Protein AF-A0A8J6DVD2-F1 (afdb_monomer_lite)

Organism: Galemys pyrenaicus (NCBI:txid202257)

Foldseek 3Di:
DVVVVVVVLLQPDDDLQFWHFPDWDADPVVRDIDTDTDDFPDDPVCVVVVCVVCVVVVNNPDDDVVNVVVLVVSLVVSCVSCVVSVHDPVDSRPGRRHD

Sequence (99 aa):
CLLSSCFQLLRELKHPNVIALQKVFLSHSDRKVWLLFDYAEHDLWHIIKFHRASKANKKPMQLPRSMVKSLLYQILDGIHYLHANWVLHRDLVSLFLLN

Secondary structure (DSSP, 8-state):
-HHHHHHHHHHH--BTTB--EEEEEEETTTTEEEEEE---S-BHHHHHHHHHHHHHTT---PPPHHHHHHHHHHHHHHHHHHHHTT---S-TTSS-B--

pLDDT: mean 73.17, std 14.58, range [33.53, 90.62]

Structure (mmCIF, N/CA/C/O backbone):
data_AF-A0A8J6DVD2-F1
#
_entry.id   AF-A0A8J6DVD2-F1
#
loop_
_atom_site.group_PDB
_atom_site.id
_atom_site.type_symbol
_atom_site.label_atom_id
_atom_site.label_alt_id
_atom_site.label_comp_id
_atom_site.label_asym_id
_atom_site.label_entity_id
_atom_site.label_seq_id
_atom_site.pdbx_PDB_ins_code
_atom_site.Cartn_x
_atom_site.Cartn_y
_atom_site.Cartn_z
_atom_site.occupancy
_atom_site.B_iso_or_equiv
_atom_site.auth_seq_id
_atom_site.auth_comp_id
_atom_site.auth_asym_id
_atom_site.auth_atom_id
_atom_site.pdbx_PDB_model_num
ATOM 1 N N . CYS A 1 1 ? 20.808 2.134 -11.425 1.00 33.53 1 CYS A N 1
ATOM 2 C CA . CY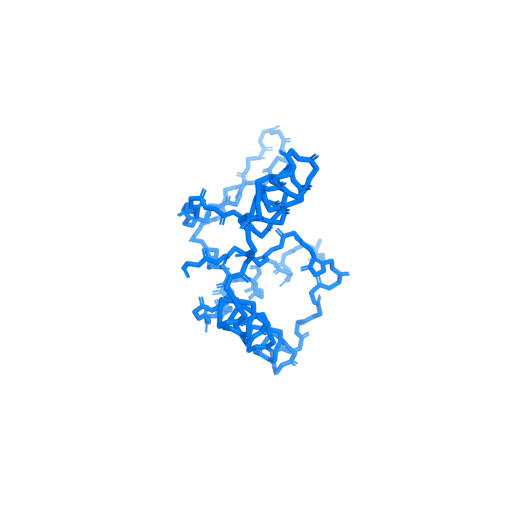S A 1 1 ? 20.390 0.762 -11.793 1.00 33.53 1 CYS A CA 1
ATOM 3 C C . CYS A 1 1 ? 19.538 0.060 -10.729 1.00 33.53 1 CYS A C 1
ATOM 5 O O . CYS A 1 1 ? 18.586 -0.587 -11.127 1.00 33.53 1 CYS A O 1
ATOM 7 N N . LEU A 1 2 ? 19.767 0.240 -9.418 1.00 36.41 2 LEU A N 1
ATOM 8 C CA . LEU A 1 2 ? 18.939 -0.385 -8.361 1.00 36.41 2 LEU A CA 1
ATOM 9 C C . LEU A 1 2 ? 17.476 0.117 -8.278 1.00 36.41 2 LEU A C 1
ATOM 11 O O . LEU A 1 2 ? 16.593 -0.655 -7.931 1.00 36.41 2 LEU A O 1
ATOM 15 N N . LEU A 1 3 ? 17.192 1.377 -8.644 1.00 43.88 3 LEU A N 1
ATOM 16 C CA . LEU A 1 3 ? 15.818 1.913 -8.648 1.00 43.88 3 LEU A CA 1
ATOM 17 C C . LEU A 1 3 ? 14.904 1.261 -9.706 1.00 43.88 3 LEU A C 1
ATOM 19 O O . LEU A 1 3 ? 13.718 1.092 -9.451 1.00 43.88 3 LEU A O 1
ATOM 23 N N . SER A 1 4 ? 15.444 0.854 -10.863 1.00 48.84 4 SER A N 1
ATOM 24 C CA . SER A 1 4 ? 14.658 0.243 -11.953 1.00 48.84 4 SER A CA 1
ATOM 25 C C . SER A 1 4 ? 13.977 -1.054 -11.513 1.00 48.84 4 SER A C 1
ATOM 27 O O . SER A 1 4 ? 12.803 -1.271 -11.801 1.00 48.84 4 SER A O 1
ATOM 29 N N . SER A 1 5 ? 14.708 -1.893 -10.778 1.00 51.62 5 SER A N 1
ATOM 30 C CA . SER A 1 5 ? 14.244 -3.209 -10.340 1.00 51.62 5 SER A CA 1
ATOM 31 C C . SER A 1 5 ? 13.093 -3.107 -9.335 1.00 51.62 5 SER A C 1
ATOM 33 O O . SER A 1 5 ? 12.118 -3.845 -9.437 1.00 51.62 5 SER A O 1
ATOM 35 N N . CYS A 1 6 ? 13.155 -2.142 -8.411 1.00 55.84 6 CYS A N 1
ATOM 36 C CA . CYS A 1 6 ? 12.082 -1.904 -7.444 1.00 55.84 6 CYS A CA 1
ATOM 37 C C . CYS A 1 6 ? 10.793 -1.391 -8.111 1.00 55.84 6 CYS A C 1
ATOM 39 O O . CYS A 1 6 ? 9.701 -1.775 -7.700 1.00 55.84 6 CYS A O 1
ATOM 41 N N . PHE A 1 7 ? 10.898 -0.561 -9.157 1.00 59.38 7 PHE A N 1
ATOM 42 C CA . PHE A 1 7 ? 9.720 -0.085 -9.894 1.00 59.38 7 PHE A CA 1
ATOM 43 C C . PHE A 1 7 ? 9.038 -1.188 -10.705 1.00 59.38 7 PHE A C 1
ATOM 45 O O . PHE A 1 7 ? 7.815 -1.183 -10.822 1.00 59.38 7 PHE A O 1
ATOM 52 N N . GLN A 1 8 ? 9.803 -2.134 -11.256 1.00 60.41 8 GLN A N 1
ATOM 53 C CA . GLN A 1 8 ? 9.228 -3.296 -11.939 1.00 60.41 8 GLN A CA 1
ATOM 54 C C . GLN A 1 8 ? 8.471 -4.202 -10.969 1.00 60.41 8 GLN A C 1
ATOM 56 O O . GLN A 1 8 ? 7.349 -4.582 -11.283 1.00 60.41 8 GLN A O 1
ATOM 61 N N . LEU A 1 9 ? 9.004 -4.429 -9.763 1.00 63.72 9 LEU A N 1
ATOM 62 C CA . LEU A 1 9 ? 8.290 -5.169 -8.716 1.00 63.72 9 LEU A CA 1
ATOM 63 C C . LEU A 1 9 ? 6.929 -4.530 -8.403 1.00 63.72 9 LEU A C 1
ATOM 65 O O . LEU A 1 9 ? 5.916 -5.216 -8.418 1.00 63.72 9 LEU A O 1
ATOM 69 N N . LEU A 1 10 ? 6.870 -3.205 -8.227 1.00 66.25 10 LEU A N 1
ATOM 70 C CA . LEU A 1 10 ? 5.606 -2.494 -7.973 1.00 66.25 10 LEU A CA 1
ATOM 71 C C . LEU A 1 10 ? 4.583 -2.605 -9.118 1.00 66.25 10 LEU A C 1
ATOM 73 O O . LEU A 1 10 ? 3.388 -2.488 -8.864 1.00 66.25 10 LEU A O 1
ATOM 77 N N . ARG A 1 11 ? 5.020 -2.829 -10.365 1.00 69.12 11 ARG A N 1
ATOM 78 C CA . ARG A 1 11 ? 4.112 -3.046 -11.510 1.00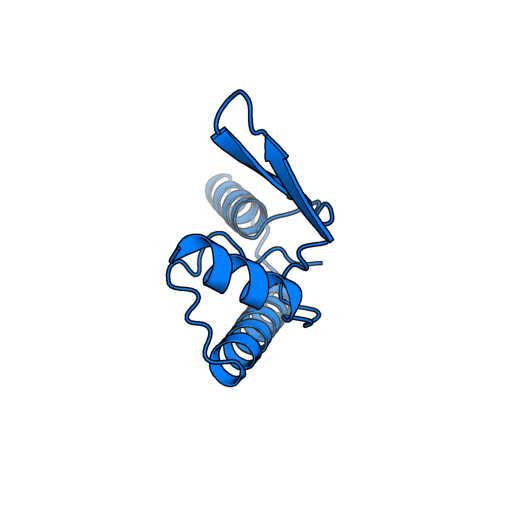 69.12 11 ARG A CA 1
ATOM 79 C C . ARG A 1 11 ? 3.508 -4.450 -11.543 1.00 69.12 11 ARG A C 1
ATOM 81 O O . ARG A 1 11 ? 2.487 -4.647 -12.199 1.00 69.12 11 ARG A O 1
ATOM 88 N N . GLU A 1 12 ? 4.154 -5.415 -10.901 1.00 77.44 12 GLU A N 1
ATOM 89 C CA . GLU A 1 12 ? 3.744 -6.822 -10.911 1.00 77.44 12 GLU A CA 1
ATOM 90 C C . GLU A 1 12 ? 2.845 -7.175 -9.719 1.00 77.44 12 GLU A C 1
ATOM 92 O O . GLU A 1 12 ? 2.062 -8.122 -9.800 1.00 77.44 12 GLU A O 1
ATOM 97 N N . LEU A 1 13 ? 2.890 -6.375 -8.647 1.00 80.44 13 LEU A N 1
ATOM 98 C CA . LEU A 1 13 ? 2.024 -6.540 -7.484 1.00 80.44 13 LEU A CA 1
ATOM 99 C C . LEU A 1 13 ? 0.562 -6.235 -7.831 1.00 80.44 13 LEU A C 1
ATOM 101 O O . LEU A 1 13 ? 0.214 -5.141 -8.278 1.00 80.44 13 LEU A O 1
ATOM 105 N N . LYS A 1 14 ? -0.309 -7.211 -7.579 1.00 84.19 14 LYS A N 1
ATOM 106 C CA . LYS A 1 14 ? -1.759 -7.113 -7.752 1.00 84.19 14 LYS A CA 1
ATOM 107 C C . LYS A 1 14 ? -2.451 -7.795 -6.584 1.00 84.19 14 LYS A C 1
ATOM 109 O O . LYS A 1 14 ? -2.569 -9.017 -6.553 1.00 84.19 14 LYS A O 1
ATOM 114 N N . HIS A 1 15 ? -2.908 -6.991 -5.633 1.00 85.75 15 HIS A N 1
ATOM 115 C CA . HIS A 1 15 ? -3.630 -7.465 -4.460 1.00 85.75 15 HIS A CA 1
ATOM 116 C C . HIS A 1 15 ? -4.622 -6.395 -3.991 1.00 85.75 15 HIS A C 1
ATOM 118 O O . HIS A 1 15 ? -4.251 -5.225 -3.978 1.00 85.75 15 HIS A O 1
ATOM 124 N N . PRO A 1 16 ? -5.853 -6.746 -3.577 1.00 87.06 16 PRO A N 1
ATOM 125 C CA . PRO A 1 16 ? -6.853 -5.763 -3.148 1.00 87.06 16 PRO A CA 1
ATOM 126 C C . PRO A 1 16 ? -6.405 -4.903 -1.955 1.00 87.06 16 PRO A C 1
ATOM 128 O O . PRO A 1 16 ? -6.821 -3.757 -1.839 1.00 87.06 16 PRO A O 1
ATOM 131 N N . ASN A 1 17 ? -5.535 -5.433 -1.089 1.00 85.88 17 ASN A N 1
ATOM 132 C CA . ASN A 1 17 ? -4.988 -4.714 0.073 1.00 85.88 17 ASN A CA 1
ATOM 133 C C . ASN A 1 17 ? -3.577 -4.139 -0.151 1.00 85.88 17 ASN A C 1
ATOM 135 O O . ASN A 1 17 ? -2.876 -3.847 0.816 1.00 85.88 17 ASN A O 1
ATOM 139 N N . VAL A 1 18 ? -3.135 -4.018 -1.407 1.00 83.50 18 VAL A N 1
ATOM 140 C CA . VAL A 1 18 ? -1.875 -3.357 -1.783 1.00 83.50 18 VAL A CA 1
ATOM 141 C C . VAL A 1 18 ? -2.180 -2.340 -2.875 1.00 83.50 18 VAL A C 1
ATOM 143 O O . VAL A 1 18 ? -2.754 -2.688 -3.904 1.00 83.50 18 VAL A O 1
ATOM 146 N N . ILE A 1 19 ? -1.787 -1.082 -2.670 1.00 81.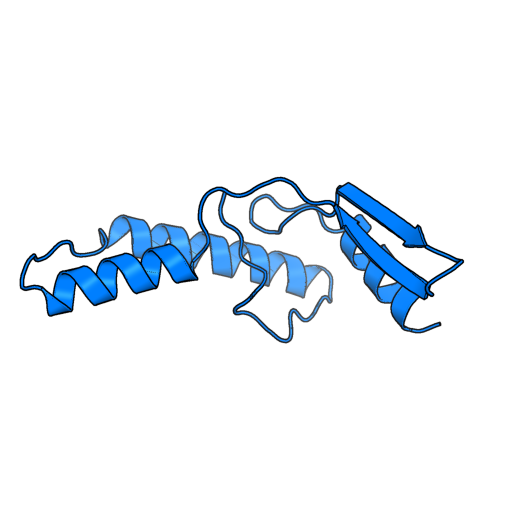88 19 ILE A N 1
ATOM 147 C CA . ILE A 1 19 ? -2.064 -0.036 -3.654 1.00 81.88 19 ILE A CA 1
ATOM 148 C C . ILE A 1 19 ? -1.373 -0.324 -4.992 1.00 81.88 19 ILE A C 1
ATOM 150 O O . ILE A 1 19 ? -0.172 -0.597 -5.054 1.00 81.88 19 ILE A O 1
ATOM 154 N N . ALA A 1 20 ? -2.149 -0.255 -6.072 1.00 82.81 20 ALA A N 1
ATOM 155 C CA . ALA A 1 20 ? -1.671 -0.540 -7.413 1.00 82.81 20 ALA A CA 1
ATOM 156 C C . ALA A 1 20 ? -1.005 0.694 -8.033 1.00 82.81 20 ALA A C 1
ATOM 158 O O . ALA A 1 20 ? -1.599 1.770 -8.129 1.00 82.81 20 ALA A O 1
ATOM 159 N N . LEU A 1 21 ? 0.233 0.526 -8.498 1.00 83.81 21 LEU A N 1
ATOM 160 C CA . LEU A 1 21 ? 0.925 1.539 -9.286 1.00 83.81 21 LEU A CA 1
ATOM 161 C C . LEU A 1 21 ? 0.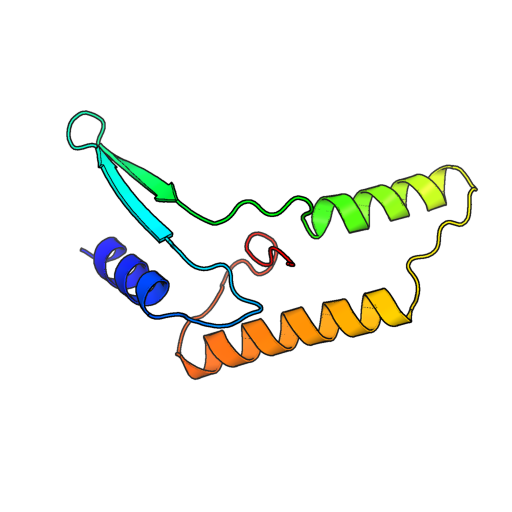344 1.571 -10.706 1.00 83.81 21 LEU A C 1
ATOM 163 O O . LEU A 1 21 ? 0.560 0.650 -11.493 1.00 83.81 21 LEU A O 1
ATOM 167 N N . GLN A 1 22 ? -0.352 2.653 -11.051 1.00 86.38 22 GLN A N 1
ATOM 168 C CA . GLN A 1 22 ? -1.003 2.815 -12.352 1.00 86.38 22 GLN A CA 1
ATOM 169 C C . GLN A 1 22 ? 0.004 3.218 -13.436 1.00 86.38 22 GLN A C 1
ATOM 171 O O . GLN A 1 22 ? 0.079 2.600 -14.500 1.00 86.38 22 GLN A O 1
ATOM 176 N N . LYS A 1 23 ? 0.793 4.273 -13.186 1.00 84.88 23 LYS A N 1
ATOM 177 C CA . LYS A 1 23 ? 1.786 4.806 -14.140 1.00 84.88 23 LYS A CA 1
ATOM 178 C C . LYS A 1 23 ? 2.999 5.403 -13.435 1.00 84.88 23 LYS A C 1
ATOM 180 O O . LYS A 1 23 ? 2.908 5.885 -12.310 1.00 84.88 23 LYS A O 1
ATOM 185 N N . VAL A 1 24 ? 4.124 5.420 -14.147 1.00 85.38 24 VAL A N 1
ATOM 186 C CA . VAL A 1 24 ? 5.360 6.097 -13.740 1.00 85.38 24 VAL A CA 1
ATOM 187 C C . VAL A 1 24 ? 5.693 7.154 -14.783 1.00 85.38 24 VAL A C 1
ATOM 189 O O . VAL A 1 24 ? 5.749 6.840 -15.971 1.00 85.38 24 VAL A O 1
ATOM 192 N N . PHE A 1 25 ? 5.944 8.385 -14.347 1.00 86.19 25 PHE A N 1
ATOM 193 C CA . PHE A 1 25 ? 6.430 9.456 -15.210 1.00 86.19 25 PHE A CA 1
ATOM 194 C C . PHE A 1 25 ? 7.849 9.833 -14.803 1.00 86.19 25 PHE A C 1
ATOM 196 O O . PHE A 1 25 ? 8.115 10.163 -13.646 1.00 86.19 25 PHE A O 1
ATOM 203 N N . LEU A 1 26 ? 8.760 9.776 -15.770 1.00 87.88 26 LEU A N 1
ATOM 204 C CA . LEU A 1 26 ? 10.154 10.159 -15.601 1.00 87.88 26 LEU A CA 1
ATOM 205 C C . LEU A 1 26 ? 10.365 11.489 -16.308 1.00 87.88 26 LEU A C 1
ATOM 207 O O . LEU A 1 26 ? 10.237 11.583 -17.527 1.00 87.88 26 LEU A O 1
ATOM 211 N N . SER A 1 27 ? 10.674 12.520 -15.535 1.00 88.81 27 SER A N 1
ATOM 212 C CA . SER A 1 27 ? 10.998 13.824 -16.088 1.00 88.81 27 SER A CA 1
ATOM 213 C C . SER A 1 27 ? 12.510 13.923 -16.267 1.00 88.81 27 SER A C 1
ATOM 215 O O . SER A 1 27 ? 13.277 13.963 -15.304 1.00 88.81 27 SER A O 1
ATOM 217 N N . HIS A 1 28 ? 12.953 13.905 -17.524 1.00 86.19 28 HIS A N 1
ATOM 218 C CA . HIS A 1 28 ? 14.377 13.908 -17.869 1.00 86.19 28 HIS A CA 1
ATOM 219 C C . HIS A 1 28 ? 15.054 15.259 -17.610 1.00 86.19 28 HIS A C 1
ATOM 221 O O . HIS A 1 28 ? 16.255 15.296 -17.350 1.00 86.19 28 HIS A O 1
ATOM 227 N N . SER A 1 29 ? 14.292 16.352 -17.657 1.00 90.38 29 SER A N 1
ATOM 228 C CA . SER A 1 29 ? 14.798 17.715 -17.478 1.00 90.38 29 SER A CA 1
ATOM 229 C C . SER A 1 29 ? 15.177 18.018 -16.028 1.00 90.38 29 SER A C 1
ATOM 231 O O . SER A 1 29 ? 16.218 18.621 -15.787 1.00 90.38 29 SER A O 1
ATOM 233 N N . ASP A 1 30 ? 14.375 17.571 -15.061 1.00 90.62 30 ASP A N 1
ATOM 234 C CA . ASP A 1 30 ? 14.587 17.823 -13.628 1.00 90.62 30 ASP A CA 1
ATOM 235 C C . ASP A 1 30 ? 14.916 16.555 -12.819 1.00 90.62 30 ASP A C 1
ATOM 237 O O . ASP A 1 30 ? 15.028 16.611 -11.595 1.00 90.62 30 ASP A O 1
ATOM 241 N N . ARG A 1 31 ? 15.112 15.417 -13.501 1.00 86.06 31 ARG A N 1
ATOM 242 C CA . ARG A 1 31 ? 15.430 14.100 -12.916 1.00 86.06 31 ARG A CA 1
ATOM 243 C C . ARG A 1 31 ? 14.429 13.651 -11.842 1.00 86.06 31 ARG A C 1
ATOM 245 O O . ARG A 1 31 ? 14.799 12.902 -10.936 1.00 86.06 31 ARG A O 1
ATOM 252 N N . LYS A 1 32 ? 13.166 14.082 -11.936 1.00 84.19 32 LYS A N 1
ATOM 253 C CA . LYS A 1 32 ? 12.101 13.673 -11.007 1.00 84.19 32 LYS A CA 1
ATOM 254 C C . LYS A 1 32 ? 11.360 12.427 -11.479 1.00 84.19 32 LYS A C 1
ATOM 256 O O . LYS A 1 32 ? 11.194 12.190 -12.676 1.00 84.19 32 LYS A O 1
ATOM 261 N N . VAL A 1 33 ? 10.874 11.663 -10.503 1.00 82.38 33 VAL A N 1
ATOM 262 C CA . VAL A 1 33 ? 10.019 10.489 -10.701 1.00 82.38 33 VAL A CA 1
ATOM 263 C C . VAL A 1 33 ? 8.659 10.770 -10.081 1.00 82.38 33 VAL A C 1
ATOM 265 O O . VAL A 1 33 ? 8.581 11.130 -8.908 1.00 82.38 33 VAL A O 1
ATOM 268 N N . TRP A 1 34 ? 7.601 10.575 -10.859 1.00 84.56 34 TRP A N 1
ATOM 269 C CA . TRP A 1 34 ? 6.220 10.699 -10.407 1.00 84.56 34 TRP A CA 1
ATOM 270 C C . TRP A 1 34 ? 5.532 9.345 -10.505 1.00 84.56 34 TRP A C 1
ATOM 272 O O . TRP A 1 34 ? 5.651 8.656 -11.520 1.00 84.56 34 TRP A O 1
ATOM 282 N N . LEU A 1 35 ? 4.808 8.974 -9.453 1.00 84.94 35 LEU A N 1
ATOM 283 C CA . LEU A 1 35 ? 4.068 7.721 -9.360 1.00 84.94 35 LEU A CA 1
ATOM 284 C C . LEU A 1 35 ? 2.578 8.044 -9.299 1.00 84.94 35 LEU A C 1
ATOM 286 O O . LEU A 1 35 ? 2.150 8.842 -8.467 1.00 84.94 35 LEU A O 1
ATOM 290 N N . LEU A 1 36 ? 1.809 7.451 -10.205 1.00 86.25 36 LEU A N 1
ATOM 291 C CA . LEU A 1 36 ? 0.361 7.585 -10.252 1.00 86.25 36 LEU A CA 1
ATOM 292 C C . LEU A 1 36 ? -0.278 6.373 -9.584 1.00 86.25 36 LEU A C 1
ATOM 294 O O . LEU A 1 36 ? -0.000 5.239 -9.974 1.00 86.25 36 LEU A O 1
ATOM 298 N N . PHE A 1 37 ? -1.167 6.639 -8.638 1.00 85.00 37 PHE A N 1
ATOM 299 C CA . PHE A 1 37 ? -1.967 5.645 -7.937 1.00 85.00 37 PHE A CA 1
ATOM 300 C C . PHE A 1 37 ? -3.439 6.053 -7.973 1.00 85.00 37 PHE A C 1
ATOM 302 O O . PHE A 1 37 ? -3.756 7.205 -8.287 1.00 85.00 37 PHE A O 1
ATOM 309 N N . ASP A 1 38 ? -4.319 5.123 -7.619 1.00 83.44 38 ASP A N 1
ATOM 310 C CA . ASP A 1 38 ? -5.720 5.446 -7.371 1.00 83.44 38 ASP A CA 1
ATOM 311 C C . ASP A 1 38 ? -5.853 6.289 -6.097 1.00 83.44 38 ASP A C 1
ATOM 313 O O . ASP A 1 38 ? -5.109 6.115 -5.127 1.00 83.44 38 ASP A O 1
ATOM 317 N N . TYR A 1 39 ? -6.783 7.243 -6.116 1.00 83.31 39 TYR A N 1
ATOM 318 C CA . TYR A 1 39 ? -7.040 8.099 -4.966 1.00 83.31 39 TYR A CA 1
ATOM 319 C C . TYR A 1 39 ? -7.772 7.308 -3.879 1.00 83.31 39 TYR A C 1
ATOM 321 O O . TYR A 1 39 ? -8.844 6.764 -4.128 1.00 83.31 39 TYR A O 1
ATOM 329 N N . ALA A 1 40 ? -7.211 7.298 -2.672 1.00 79.19 40 ALA A N 1
ATOM 330 C CA . ALA A 1 40 ? -7.871 6.795 -1.476 1.00 79.19 40 ALA A CA 1
ATOM 331 C C . ALA A 1 40 ? -8.310 7.984 -0.612 1.00 79.19 40 ALA A C 1
ATOM 333 O O . ALA A 1 40 ? -7.498 8.846 -0.272 1.00 79.19 40 ALA A O 1
ATOM 334 N N . GLU A 1 41 ? -9.594 8.030 -0.260 1.00 74.31 41 GLU A N 1
ATOM 335 C CA . GLU A 1 41 ? -10.184 9.141 0.499 1.00 74.31 41 GLU A CA 1
ATOM 336 C C . GLU A 1 41 ? -9.635 9.228 1.929 1.00 74.31 41 GLU A C 1
ATOM 338 O O . GLU A 1 41 ? -9.519 10.311 2.512 1.00 74.31 41 GLU A O 1
ATOM 343 N N . HIS A 1 42 ? -9.284 8.081 2.509 1.00 71.25 42 HIS A N 1
ATOM 344 C CA . HIS A 1 42 ? -8.850 7.980 3.892 1.00 71.25 42 HIS A CA 1
ATOM 345 C C . HIS A 1 42 ? -7.585 7.138 4.010 1.00 71.25 42 HIS A C 1
ATOM 347 O O . HIS A 1 42 ? -7.478 6.051 3.447 1.00 71.25 42 HIS A O 1
ATOM 353 N N . ASP A 1 43 ? -6.641 7.625 4.811 1.00 74.50 43 ASP A N 1
ATOM 354 C CA . ASP A 1 43 ? -5.512 6.833 5.273 1.00 74.50 43 ASP A CA 1
ATOM 355 C C . ASP A 1 43 ? -5.753 6.346 6.716 1.00 74.50 43 ASP A C 1
ATOM 357 O O . ASP A 1 43 ? -6.571 6.866 7.489 1.00 74.50 43 ASP A O 1
ATOM 361 N N . LEU A 1 44 ? -4.999 5.320 7.099 1.00 68.00 44 LEU A N 1
ATOM 362 C CA . LEU A 1 44 ? -4.972 4.791 8.461 1.00 68.00 44 LEU A CA 1
ATOM 363 C C . LEU A 1 44 ? -4.677 5.866 9.513 1.00 68.00 44 LEU A C 1
ATOM 365 O O . LEU A 1 44 ? -5.197 5.822 10.631 1.00 68.00 44 LEU A O 1
ATOM 369 N N . TRP A 1 45 ? -3.843 6.841 9.158 1.00 69.62 45 TRP A N 1
ATOM 370 C CA . TRP A 1 45 ? -3.414 7.900 10.057 1.00 69.62 45 TRP A CA 1
ATOM 371 C C . TRP A 1 45 ? -4.566 8.830 10.449 1.00 69.62 45 TRP A C 1
ATOM 373 O O . TRP A 1 45 ? -4.739 9.131 11.634 1.00 69.62 45 TRP A O 1
ATOM 383 N N . HIS A 1 46 ? -5.391 9.241 9.489 1.00 72.38 46 HIS A N 1
ATOM 384 C CA . HIS A 1 46 ? -6.568 10.076 9.688 1.00 72.38 46 HIS A CA 1
ATOM 385 C C . HIS A 1 46 ? -7.608 9.352 10.538 1.00 72.38 46 HIS A C 1
ATOM 387 O O . HIS A 1 46 ? -8.129 9.956 11.479 1.00 72.38 46 HIS A O 1
ATOM 393 N N . ILE A 1 47 ? -7.830 8.054 10.301 1.00 71.00 47 ILE A N 1
ATOM 394 C CA . ILE A 1 47 ? -8.720 7.224 11.128 1.00 71.00 47 ILE A CA 1
ATOM 395 C C . ILE A 1 47 ? -8.211 7.199 12.579 1.00 71.00 47 ILE A C 1
ATOM 397 O O . ILE A 1 47 ? -8.936 7.557 13.513 1.00 71.00 47 ILE A O 1
ATOM 401 N N . ILE A 1 48 ? -6.936 6.866 12.799 1.00 71.38 48 ILE A N 1
ATOM 402 C CA . ILE A 1 48 ? -6.346 6.800 14.148 1.00 71.38 48 ILE A CA 1
ATOM 403 C C . ILE A 1 48 ? -6.400 8.167 14.849 1.00 71.38 48 ILE A C 1
ATOM 405 O O . ILE A 1 48 ? -6.756 8.254 16.031 1.00 71.38 48 ILE A O 1
ATOM 409 N N . LYS A 1 49 ? -6.076 9.251 14.136 1.00 73.06 49 LYS A N 1
ATOM 410 C CA . LYS A 1 49 ? -6.064 10.617 14.673 1.00 73.06 49 LYS A CA 1
ATOM 411 C C . LYS A 1 49 ? -7.466 11.092 15.052 1.00 73.06 49 LYS A C 1
ATOM 413 O O . LYS A 1 49 ? -7.628 11.652 16.139 1.00 73.06 49 LYS A O 1
ATOM 418 N N . PHE A 1 50 ? -8.467 10.839 14.210 1.00 71.38 50 PHE A N 1
ATOM 419 C CA . PHE A 1 50 ? -9.866 11.182 14.474 1.00 71.38 50 PHE A CA 1
ATOM 420 C C . PHE A 1 50 ? -10.359 10.542 15.779 1.00 71.38 50 PHE A C 1
ATOM 422 O O . PHE A 1 50 ? -10.881 11.224 16.667 1.00 71.38 50 PHE A O 1
ATOM 429 N N . HIS A 1 51 ? -10.085 9.251 15.966 1.00 68.06 51 HIS A N 1
ATOM 430 C CA . HIS A 1 51 ? -10.482 8.540 17.180 1.00 68.06 51 HIS A CA 1
ATOM 431 C C . HIS A 1 51 ? -9.682 8.959 18.420 1.00 68.06 51 HIS A C 1
ATOM 433 O O . HIS A 1 51 ? -10.246 9.076 19.514 1.00 68.06 51 HIS A O 1
ATOM 439 N N . ARG A 1 52 ? -8.387 9.267 18.268 1.00 70.31 52 ARG A N 1
ATOM 440 C CA . ARG A 1 52 ? -7.559 9.801 19.362 1.00 70.31 52 ARG A CA 1
ATOM 441 C C . ARG A 1 52 ? -8.058 11.172 19.833 1.00 70.31 52 ARG A C 1
ATOM 443 O O . ARG A 1 52 ? -8.135 11.400 21.041 1.00 70.31 52 ARG A O 1
ATOM 450 N N . ALA A 1 53 ? -8.450 12.048 18.908 1.00 68.12 53 ALA A N 1
ATOM 451 C CA . ALA A 1 53 ? -9.031 13.355 19.216 1.00 68.12 53 ALA A CA 1
ATOM 452 C C . ALA A 1 53 ? -10.412 13.236 19.889 1.00 68.12 53 ALA A C 1
ATOM 454 O O . ALA A 1 53 ? -10.694 13.946 20.854 1.00 68.12 53 ALA A O 1
ATOM 455 N N . SER A 1 54 ? -11.248 12.286 19.457 1.00 63.62 54 SER A N 1
ATOM 456 C CA . SER A 1 54 ? -12.551 12.034 20.088 1.00 63.62 54 SER A CA 1
ATOM 457 C C . SER A 1 54 ? -12.413 11.590 21.549 1.00 63.62 54 SER A C 1
ATOM 459 O O . SER A 1 54 ? -13.135 12.080 22.420 1.00 63.62 54 SER A O 1
ATOM 461 N N . LYS A 1 55 ? -11.433 10.722 21.841 1.00 61.28 55 LYS A N 1
ATOM 462 C CA . LYS A 1 55 ? -11.122 10.277 23.208 1.00 61.28 55 LYS A CA 1
ATOM 463 C C . LYS A 1 55 ? -10.661 11.433 24.105 1.00 61.28 55 LYS A C 1
ATOM 465 O O . LYS A 1 55 ? -11.048 11.476 25.270 1.00 61.28 55 LYS A O 1
ATOM 470 N N . ALA A 1 56 ? -9.880 12.374 23.568 1.00 64.69 56 ALA A N 1
ATOM 471 C CA . ALA A 1 56 ? -9.434 13.567 24.294 1.00 64.69 56 ALA A CA 1
ATOM 472 C C . ALA A 1 56 ? -10.595 14.527 24.620 1.00 64.69 56 ALA A C 1
ATOM 474 O O . ALA A 1 56 ? -10.654 15.076 25.717 1.00 64.69 56 ALA A O 1
ATOM 475 N N . ASN A 1 57 ? -11.572 14.651 23.717 1.00 67.25 57 ASN A N 1
ATOM 476 C CA . ASN A 1 57 ? -12.741 15.523 23.878 1.00 67.25 57 ASN A CA 1
ATOM 477 C C . ASN A 1 57 ? -13.882 14.913 24.721 1.00 67.25 57 ASN A C 1
ATOM 479 O O . ASN A 1 57 ? -15.002 15.422 24.687 1.00 67.25 57 ASN A O 1
ATOM 483 N N . LYS A 1 58 ? -13.638 13.810 25.453 1.00 57.38 58 LYS A N 1
ATOM 484 C CA . LYS A 1 58 ? -14.634 13.071 26.266 1.00 57.38 58 LYS A CA 1
ATOM 485 C C . LYS A 1 58 ? -15.916 12.660 25.512 1.00 57.38 58 LYS A C 1
ATOM 487 O O . LYS A 1 58 ? -16.895 12.276 26.143 1.00 57.38 58 LYS A O 1
ATOM 492 N N . LYS A 1 59 ? -15.911 12.678 24.173 1.00 58.38 59 LYS A N 1
ATOM 493 C CA . LYS A 1 59 ? -16.958 12.088 23.328 1.00 58.38 59 LYS A CA 1
ATOM 494 C C . LYS A 1 59 ? -16.493 10.687 22.930 1.00 58.38 59 LYS A C 1
ATOM 496 O O . LYS A 1 59 ? -15.568 10.578 22.123 1.00 58.38 59 LYS A O 1
ATOM 501 N N . PRO A 1 60 ? -17.051 9.605 23.492 1.00 55.00 60 PRO A N 1
ATOM 502 C CA . PRO A 1 60 ? -16.561 8.259 23.230 1.00 55.00 60 PRO A CA 1
ATOM 503 C C . PRO A 1 60 ? -17.018 7.774 21.846 1.00 55.00 60 PRO A C 1
ATOM 505 O O . PRO A 1 60 ? -17.918 6.953 21.734 1.00 55.00 60 PRO A O 1
ATOM 508 N N . MET A 1 61 ? -16.375 8.247 20.778 1.00 59.56 61 MET A N 1
ATOM 509 C CA . MET A 1 61 ? -16.422 7.583 19.476 1.00 59.56 61 MET A CA 1
ATOM 510 C C . MET A 1 61 ? -15.333 6.506 19.474 1.00 59.56 61 MET A C 1
ATOM 512 O O . MET A 1 61 ? -14.204 6.723 19.030 1.00 59.56 61 MET A O 1
ATOM 516 N N . GLN A 1 62 ? -15.627 5.361 20.083 1.00 63.25 62 GLN A N 1
ATOM 517 C CA . GLN A 1 62 ? -14.740 4.198 20.030 1.00 63.25 62 GLN A CA 1
ATOM 518 C C . GLN A 1 62 ? -14.748 3.648 18.599 1.00 63.25 62 GLN A C 1
ATOM 520 O O . GLN A 1 62 ? -15.820 3.508 18.012 1.00 63.25 62 GLN A O 1
ATOM 525 N N . LEU A 1 63 ? -13.576 3.318 18.044 1.00 67.81 63 LEU A N 1
ATOM 526 C CA . LEU A 1 63 ? -13.517 2.501 16.829 1.00 67.81 63 LEU A CA 1
ATOM 527 C C . LEU A 1 63 ? -14.311 1.217 17.085 1.00 67.81 63 LEU A C 1
ATOM 529 O O . LEU A 1 63 ? -14.018 0.527 18.071 1.00 67.81 63 LEU A O 1
ATOM 533 N N . PRO A 1 64 ? -15.291 0.864 16.236 1.00 79.06 64 PRO A N 1
ATOM 534 C CA . PRO A 1 64 ? -15.955 -0.420 16.350 1.00 79.06 64 PRO A CA 1
ATOM 535 C C . PRO A 1 64 ? -14.899 -1.527 16.352 1.00 79.06 64 PRO A C 1
ATOM 537 O O . PRO A 1 64 ? -14.029 -1.570 15.482 1.00 79.06 64 PRO A O 1
ATOM 540 N N . ARG A 1 65 ? -14.951 -2.443 17.325 1.00 78.12 65 ARG A N 1
ATOM 541 C CA . ARG A 1 65 ? -13.971 -3.546 17.407 1.00 78.12 65 ARG A CA 1
ATOM 5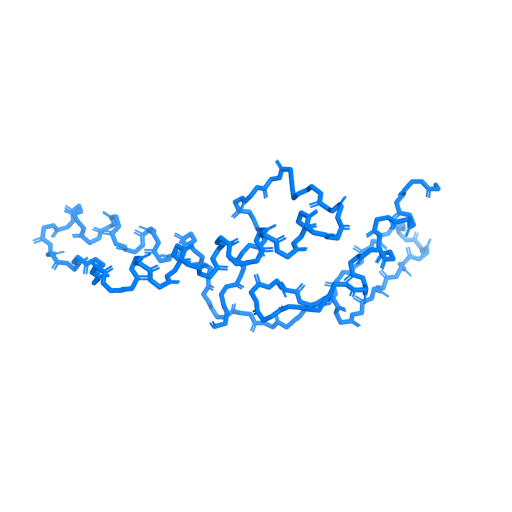42 C C . ARG A 1 65 ? -13.952 -4.390 16.127 1.00 78.12 65 ARG A C 1
ATOM 544 O O . ARG A 1 65 ? -12.906 -4.902 15.744 1.00 78.12 65 ARG A O 1
ATOM 551 N N . SER A 1 66 ? -15.097 -4.491 15.452 1.00 79.94 66 SER A N 1
ATOM 552 C CA . SER A 1 66 ? -15.241 -5.104 14.129 1.00 79.94 66 SER A CA 1
ATOM 553 C C . SER A 1 66 ? -14.422 -4.390 13.050 1.00 79.94 66 SER A C 1
ATOM 555 O O . SER A 1 66 ? -13.782 -5.059 12.241 1.00 79.94 66 SER A O 1
ATOM 557 N N . MET A 1 67 ? -14.381 -3.055 13.066 1.00 80.44 67 MET A N 1
ATOM 558 C CA . MET A 1 67 ? -13.575 -2.251 12.144 1.00 80.44 67 MET A CA 1
ATOM 559 C C . MET A 1 67 ? -12.084 -2.471 12.400 1.00 80.44 67 MET A C 1
ATOM 561 O O . MET A 1 67 ? -11.350 -2.751 11.461 1.00 80.44 67 MET A O 1
ATOM 565 N N . VAL A 1 68 ? -11.647 -2.459 13.665 1.00 82.00 68 VAL A N 1
ATOM 566 C CA . VAL A 1 68 ? -10.244 -2.750 14.025 1.00 82.00 68 VAL A CA 1
ATOM 567 C C . VAL A 1 68 ? -9.828 -4.143 13.552 1.00 82.00 68 VAL A C 1
ATOM 569 O O . VAL A 1 68 ? -8.754 -4.307 12.980 1.00 82.00 68 VAL A O 1
ATOM 572 N N . LYS A 1 69 ? -10.685 -5.150 13.758 1.00 83.62 69 LYS A N 1
ATOM 573 C CA . LYS A 1 69 ? -10.418 -6.526 13.324 1.00 83.62 69 LYS A CA 1
ATOM 574 C C . LYS A 1 69 ? -10.318 -6.637 11.801 1.00 83.62 69 LYS A C 1
ATOM 576 O O . LYS A 1 69 ? -9.394 -7.273 11.309 1.00 83.62 69 LYS A O 1
ATOM 581 N N . SER A 1 70 ? -11.251 -6.022 11.077 1.00 84.38 70 SER A N 1
ATOM 582 C CA . SER A 1 70 ? -11.274 -6.049 9.607 1.00 84.38 70 SER A CA 1
ATOM 583 C C . SER A 1 70 ? -10.049 -5.349 9.030 1.00 84.38 70 SER A C 1
ATOM 585 O O . SER A 1 70 ? -9.400 -5.867 8.131 1.00 8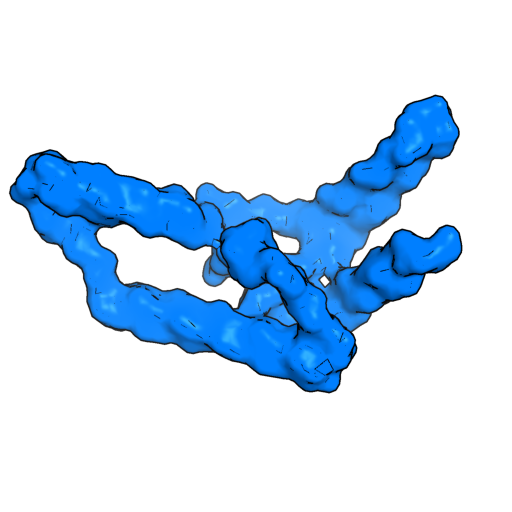4.38 70 SER A O 1
ATOM 587 N N . LEU A 1 71 ? -9.682 -4.216 9.622 1.00 82.94 71 LEU A N 1
ATOM 588 C CA . LEU A 1 71 ? -8.510 -3.452 9.245 1.00 82.94 71 LEU A CA 1
ATOM 589 C C . LEU A 1 71 ? -7.212 -4.238 9.444 1.00 82.94 71 LEU A C 1
ATOM 591 O O . LEU A 1 71 ? -6.382 -4.320 8.544 1.00 82.94 71 LEU A O 1
ATOM 595 N N . LEU A 1 72 ? -7.053 -4.845 10.621 1.00 84.94 72 LEU A N 1
ATOM 596 C CA . LEU A 1 72 ? -5.892 -5.675 10.921 1.00 84.94 72 LEU A CA 1
ATOM 597 C C . LEU A 1 72 ? -5.792 -6.858 9.952 1.00 84.94 72 LEU A C 1
ATOM 599 O O . LEU A 1 72 ? -4.699 -7.173 9.495 1.00 84.94 72 LEU A O 1
ATOM 603 N N . TYR A 1 73 ? -6.923 -7.486 9.622 1.00 89.19 73 TYR A N 1
ATOM 604 C CA . TYR A 1 73 ? -6.961 -8.576 8.652 1.00 89.19 73 TYR A CA 1
ATOM 605 C C . TYR A 1 73 ? -6.478 -8.125 7.270 1.00 89.19 73 TYR A C 1
ATOM 607 O O . TYR A 1 73 ? -5.579 -8.750 6.723 1.00 89.19 73 TYR A O 1
ATOM 615 N N . GLN A 1 74 ? -6.996 -7.010 6.749 1.00 85.50 74 GLN A N 1
ATOM 616 C CA . GLN A 1 74 ? -6.589 -6.472 5.446 1.00 85.50 74 GLN A CA 1
ATOM 617 C C . GLN A 1 74 ? -5.098 -6.106 5.394 1.00 85.50 74 GLN A C 1
ATOM 619 O O . GLN A 1 74 ? -4.428 -6.380 4.399 1.00 85.50 74 GLN A O 1
ATOM 624 N N . ILE A 1 75 ? -4.557 -5.532 6.476 1.00 84.88 75 ILE A N 1
ATOM 625 C CA . ILE A 1 75 ? -3.120 -5.241 6.587 1.00 84.88 75 ILE A CA 1
ATOM 626 C C . ILE A 1 75 ? -2.315 -6.542 6.532 1.00 84.88 75 ILE A C 1
ATOM 628 O O . ILE A 1 75 ? -1.380 -6.657 5.744 1.00 84.88 75 ILE A O 1
ATOM 632 N N . LEU A 1 76 ? -2.675 -7.532 7.351 1.00 88.25 76 LEU A N 1
ATOM 633 C CA . LEU A 1 76 ? -1.966 -8.811 7.393 1.00 88.25 76 LEU A CA 1
ATOM 634 C C . LEU A 1 76 ? -2.034 -9.551 6.054 1.00 88.25 76 LEU A C 1
ATOM 636 O O . LEU A 1 76 ? -1.026 -10.116 5.639 1.00 88.25 76 LEU A O 1
ATOM 640 N N . ASP A 1 77 ? -3.178 -9.510 5.375 1.00 90.00 77 ASP A N 1
ATOM 641 C CA . ASP A 1 77 ? -3.373 -10.143 4.070 1.00 90.00 77 ASP A CA 1
ATOM 642 C C . ASP A 1 77 ? -2.487 -9.495 2.992 1.00 90.00 77 ASP A C 1
ATOM 644 O O . ASP A 1 77 ? -1.744 -10.177 2.285 1.00 90.00 77 ASP A O 1
ATOM 648 N N . GLY A 1 78 ? -2.434 -8.157 2.952 1.00 87.19 78 GLY A N 1
ATOM 649 C CA . GLY A 1 78 ? -1.525 -7.432 2.061 1.00 87.19 78 GLY A CA 1
ATOM 650 C C . GLY A 1 78 ? -0.042 -7.701 2.355 1.00 87.19 78 GLY A C 1
ATOM 651 O O . GLY A 1 78 ? 0.734 -7.935 1.428 1.00 87.19 78 GLY A O 1
ATOM 652 N N . ILE A 1 79 ? 0.366 -7.734 3.631 1.00 85.81 79 ILE A N 1
ATOM 653 C CA . ILE A 1 79 ? 1.747 -8.083 4.025 1.00 85.81 79 ILE A CA 1
ATOM 654 C C . ILE A 1 79 ? 2.088 -9.507 3.600 1.00 85.81 79 ILE A C 1
ATOM 656 O O . ILE A 1 79 ? 3.171 -9.752 3.069 1.00 85.81 79 ILE A O 1
ATOM 660 N N . HIS A 1 80 ? 1.176 -10.446 3.840 1.00 88.75 80 HIS A N 1
ATOM 661 C CA . HIS A 1 80 ? 1.364 -11.840 3.476 1.00 88.75 80 HIS A CA 1
ATOM 662 C C . HIS A 1 80 ? 1.588 -11.983 1.967 1.00 88.75 80 HIS A C 1
ATOM 664 O O . HIS A 1 80 ? 2.556 -12.622 1.555 1.00 88.75 80 HIS A O 1
ATOM 670 N N . TYR A 1 81 ? 0.775 -11.309 1.148 1.00 88.62 81 TYR A N 1
ATOM 671 C CA . TYR A 1 81 ? 0.978 -11.257 -0.299 1.00 88.62 81 TYR A CA 1
ATOM 672 C C . TYR A 1 81 ? 2.350 -10.679 -0.681 1.00 88.62 81 TYR A C 1
ATOM 674 O O . TYR A 1 81 ? 3.056 -11.262 -1.506 1.00 88.62 81 TYR A O 1
ATOM 682 N N . LEU A 1 82 ? 2.770 -9.566 -0.074 1.00 84.75 82 LEU A N 1
ATOM 683 C CA . LEU A 1 82 ? 4.082 -8.967 -0.347 1.00 84.75 82 LEU A CA 1
ATOM 684 C C . LEU A 1 82 ? 5.228 -9.925 -0.009 1.00 84.75 82 LEU A C 1
ATOM 686 O O . LEU A 1 82 ? 6.131 -10.120 -0.823 1.00 84.75 82 LEU A O 1
ATOM 690 N N . HIS A 1 83 ? 5.164 -10.571 1.155 1.00 86.12 83 HIS A N 1
ATOM 691 C CA . HIS A 1 83 ? 6.170 -11.535 1.595 1.00 86.12 83 HIS A CA 1
ATOM 692 C C . HIS A 1 83 ? 6.206 -12.782 0.703 1.00 86.12 83 HIS A C 1
ATOM 694 O O . HIS A 1 83 ? 7.293 -13.275 0.405 1.00 86.12 83 HIS A O 1
ATOM 700 N N . ALA A 1 84 ? 5.053 -13.250 0.213 1.00 87.06 84 ALA A N 1
ATOM 701 C CA . ALA A 1 84 ? 4.978 -14.343 -0.757 1.00 87.06 84 ALA A CA 1
ATOM 702 C C . ALA A 1 84 ? 5.638 -13.986 -2.104 1.00 87.06 84 ALA A C 1
ATOM 704 O O . ALA A 1 84 ? 6.181 -14.858 -2.778 1.00 87.06 84 ALA A O 1
ATOM 705 N N . ASN A 1 85 ? 5.652 -12.699 -2.465 1.00 83.69 85 ASN A N 1
ATOM 706 C CA . ASN A 1 85 ? 6.331 -12.169 -3.650 1.00 83.69 85 ASN A CA 1
ATOM 707 C C . ASN A 1 85 ? 7.743 -11.633 -3.344 1.00 83.69 85 ASN A C 1
ATOM 709 O O . ASN A 1 85 ? 8.307 -10.890 -4.144 1.00 83.69 85 ASN A O 1
ATOM 713 N N . TRP A 1 86 ? 8.327 -12.009 -2.198 1.00 80.88 86 TRP A N 1
ATOM 714 C CA . TRP A 1 86 ? 9.686 -11.630 -1.785 1.00 80.88 86 TRP A CA 1
ATOM 715 C C . TRP A 1 86 ? 9.907 -10.111 -1.657 1.00 80.88 86 TRP A C 1
ATOM 717 O O . TRP A 1 86 ? 11.041 -9.626 -1.674 1.00 80.88 86 TRP A O 1
ATOM 727 N N . VAL A 1 87 ? 8.827 -9.344 -1.485 1.00 78.75 87 VAL A N 1
ATOM 728 C CA . VAL A 1 87 ? 8.863 -7.896 -1.273 1.00 78.75 87 VAL A CA 1
ATOM 729 C C . VAL A 1 87 ? 8.825 -7.600 0.222 1.00 78.75 87 VAL A C 1
ATOM 731 O O . VAL A 1 87 ? 7.844 -7.871 0.909 1.00 78.75 87 VAL A O 1
ATOM 734 N N . LEU A 1 88 ? 9.894 -6.982 0.729 1.00 71.25 88 LEU A N 1
ATOM 735 C CA . LEU A 1 88 ? 9.952 -6.489 2.103 1.00 71.25 88 LEU A CA 1
ATOM 736 C C . LEU A 1 88 ? 9.487 -5.024 2.145 1.00 71.25 88 LEU A C 1
ATOM 738 O O . LEU A 1 88 ? 10.182 -4.146 1.632 1.00 71.25 88 LEU A O 1
ATOM 742 N N . HIS A 1 89 ? 8.342 -4.754 2.783 1.00 69.00 89 HIS A N 1
ATOM 743 C CA . HIS A 1 89 ? 7.719 -3.419 2.810 1.00 69.00 89 HIS A CA 1
ATOM 744 C C . HIS A 1 89 ? 8.586 -2.352 3.517 1.00 69.00 89 HIS A C 1
ATOM 746 O O . HIS A 1 89 ? 8.466 -1.178 3.190 1.00 69.00 89 HIS A O 1
ATOM 752 N N . ARG A 1 90 ? 9.490 -2.755 4.429 1.00 62.72 90 ARG A N 1
ATOM 753 C CA . ARG A 1 90 ? 10.475 -1.956 5.209 1.00 62.72 90 ARG A CA 1
ATOM 754 C C . ARG A 1 90 ? 9.946 -0.772 6.039 1.00 62.72 90 ARG A C 1
ATOM 756 O O . ARG A 1 90 ? 10.390 -0.636 7.168 1.00 62.72 90 ARG A O 1
ATOM 763 N N . ASP A 1 91 ? 8.954 -0.026 5.563 1.00 56.84 91 ASP A N 1
ATOM 764 C CA . ASP A 1 91 ? 8.244 1.045 6.268 1.00 56.84 91 ASP A CA 1
ATOM 765 C C . ASP A 1 91 ? 6.732 0.797 6.228 1.00 56.84 91 ASP A C 1
ATOM 767 O O . ASP A 1 91 ? 6.011 1.342 5.396 1.00 56.84 91 ASP A O 1
ATOM 771 N N . LEU A 1 92 ? 6.238 -0.068 7.118 1.00 54.75 92 LEU A N 1
ATOM 772 C CA . LEU A 1 92 ? 4.850 -0.562 7.142 1.00 54.75 92 LEU A CA 1
ATOM 773 C C . LEU A 1 92 ? 3.771 0.534 7.281 1.00 54.75 92 LEU A C 1
ATOM 775 O O . LEU A 1 92 ? 2.596 0.282 7.044 1.00 54.75 92 LEU A O 1
ATOM 779 N N . VAL A 1 93 ? 4.150 1.744 7.693 1.00 48.19 93 VAL A N 1
ATOM 780 C CA . VAL A 1 93 ? 3.208 2.784 8.134 1.00 48.19 93 VAL A CA 1
ATOM 781 C C . VAL A 1 93 ? 2.651 3.624 6.976 1.00 48.19 93 VAL A C 1
ATOM 783 O O . VAL A 1 93 ? 1.551 4.152 7.105 1.00 48.19 93 VAL A O 1
ATOM 786 N N . SER A 1 94 ? 3.354 3.733 5.842 1.00 44.22 94 SER A N 1
ATOM 787 C CA . SER A 1 94 ? 3.021 4.742 4.816 1.00 44.22 94 SER A CA 1
ATOM 788 C C . SER A 1 94 ? 2.257 4.242 3.586 1.00 44.22 94 SER A C 1
ATOM 790 O O . SER A 1 94 ? 1.771 5.081 2.835 1.00 44.22 94 SER A O 1
ATOM 792 N N . LEU A 1 95 ? 2.143 2.929 3.340 1.00 47.31 95 LEU A N 1
ATOM 793 C CA . LEU A 1 95 ? 1.588 2.420 2.068 1.00 47.31 95 LEU A CA 1
ATOM 794 C C . LEU A 1 95 ? 0.310 1.578 2.177 1.00 47.31 95 LEU A C 1
ATOM 796 O O . LEU A 1 95 ? -0.249 1.203 1.147 1.00 47.31 95 LEU A O 1
ATOM 800 N N . PHE A 1 96 ? -0.198 1.322 3.384 1.00 50.28 96 PHE A N 1
ATOM 801 C CA . PHE A 1 96 ? -1.514 0.703 3.548 1.00 50.28 96 PHE A CA 1
ATOM 802 C C . PHE A 1 96 ? -2.609 1.760 3.383 1.00 50.28 96 PHE A C 1
ATOM 804 O O . PHE A 1 96 ? -3.147 2.293 4.354 1.00 50.28 96 PHE A O 1
ATOM 811 N N . LEU A 1 97 ? -2.899 2.087 2.126 1.00 46.50 97 LEU A N 1
ATOM 812 C CA . LEU A 1 97 ? -4.116 2.788 1.742 1.00 46.50 97 LEU A CA 1
ATOM 813 C C . LEU A 1 97 ? -5.228 1.744 1.630 1.00 46.50 97 LEU A C 1
ATOM 815 O O . LEU A 1 97 ? -5.129 0.789 0.861 1.00 46.50 97 LEU A O 1
ATOM 819 N N . LEU A 1 98 ? -6.237 1.896 2.483 1.00 41.06 98 LEU A N 1
ATOM 820 C CA . LEU A 1 98 ? -7.438 1.073 2.469 1.00 41.06 98 LEU A CA 1
ATOM 821 C C . LEU A 1 98 ? -8.345 1.603 1.364 1.00 41.06 98 LEU A C 1
ATOM 823 O O . LEU A 1 98 ? -8.592 2.808 1.313 1.00 41.06 98 LEU A O 1
ATOM 827 N N . ASN A 1 99 ? -8.836 0.702 0.520 1.00 37.91 99 ASN A N 1
ATOM 828 C CA . ASN A 1 99 ? -10.106 0.905 -0.173 1.00 37.91 99 ASN A CA 1
ATOM 829 C C . ASN A 1 99 ? -11.246 0.432 0.732 1.00 37.91 99 ASN A C 1
ATOM 831 O O . ASN A 1 99 ? -11.049 -0.594 1.428 1.00 37.91 99 ASN A O 1
#

InterPro domains:
  IPR000719 Protein kinase domain [PF00069] (8-92)
  IPR000719 Protein kinase domain [PS50011] (1-99)
  IPR011009 Protein kinase-like domain superfamily [SSF56112] (8-92)
  IPR050108 Cyclin-dependent kinase [PTHR24056] (8-92)

Radius of gyration: 16.85 Å; chains: 1; bounding box: 37×32×44 Å